Protein AF-A0A0B7BWE7-F1 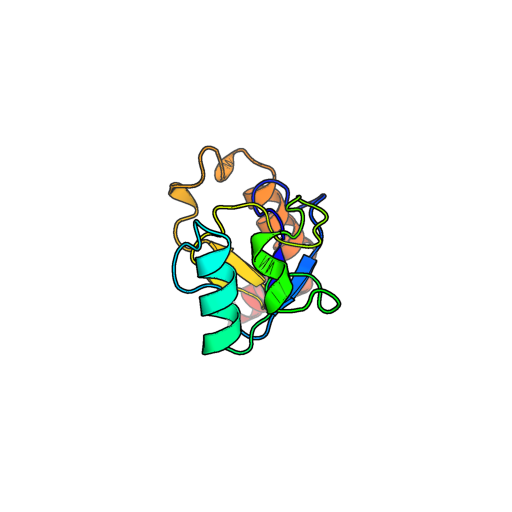(afdb_monomer_lite)

Structure (mmCIF, N/CA/C/O backbone):
data_AF-A0A0B7BWE7-F1
#
_entry.id   AF-A0A0B7BWE7-F1
#
loop_
_atom_site.group_PDB
_atom_site.id
_atom_site.type_symbol
_atom_site.label_atom_id
_atom_site.label_alt_id
_atom_site.label_comp_id
_atom_site.label_asym_id
_atom_site.label_entity_id
_atom_site.label_seq_id
_atom_site.pdbx_PDB_ins_code
_atom_site.Cartn_x
_atom_site.Cartn_y
_atom_site.Cartn_z
_atom_site.occupancy
_atom_site.B_iso_or_equiv
_atom_site.auth_seq_id
_atom_site.auth_comp_id
_atom_site.auth_asym_id
_atom_site.auth_atom_id
_atom_site.pdbx_PDB_model_num
ATOM 1 N N . TYR A 1 1 ? -11.567 -0.894 2.017 1.00 93.06 1 TYR A N 1
ATOM 2 C CA . TYR A 1 1 ? -10.699 0.049 2.752 1.00 93.06 1 TYR A CA 1
ATOM 3 C C . TYR A 1 1 ? -10.084 1.057 1.793 1.00 93.06 1 TYR A C 1
ATOM 5 O O . TYR A 1 1 ? -9.913 0.730 0.632 1.00 93.06 1 TYR A O 1
ATOM 13 N N . LEU A 1 2 ? -9.771 2.269 2.239 1.00 93.69 2 LEU A N 1
ATOM 14 C CA . LEU A 1 2 ? -9.083 3.299 1.468 1.00 93.69 2 LEU A CA 1
ATOM 15 C C . LEU A 1 2 ? -7.579 3.205 1.736 1.00 93.69 2 LEU A C 1
ATOM 17 O O . LEU A 1 2 ? -7.150 3.291 2.887 1.00 93.69 2 LEU A O 1
ATOM 21 N N . PHE A 1 3 ? -6.804 3.034 0.678 1.00 95.56 3 PHE A N 1
ATOM 22 C CA . PHE A 1 3 ? -5.353 2.916 0.690 1.00 95.56 3 PHE A CA 1
ATOM 23 C C . PHE A 1 3 ? -4.724 4.137 0.014 1.00 95.56 3 PHE A C 1
ATOM 25 O O . PHE A 1 3 ? -5.286 4.667 -0.945 1.00 95.56 3 PHE A O 1
ATOM 32 N N . TYR A 1 4 ? -3.576 4.581 0.520 1.00 94.12 4 TYR A N 1
ATOM 33 C CA . TYR A 1 4 ? -2.826 5.732 0.015 1.00 94.12 4 TYR A CA 1
ATOM 34 C C . TYR A 1 4 ? -1.581 5.226 -0.707 1.00 94.12 4 TYR A C 1
ATOM 36 O O . TYR A 1 4 ? -0.843 4.422 -0.141 1.00 94.12 4 TYR A O 1
ATOM 44 N N . MET A 1 5 ? -1.332 5.706 -1.928 1.00 96.06 5 MET A N 1
ATOM 45 C CA . MET A 1 5 ? -0.147 5.303 -2.698 1.00 96.06 5 MET A CA 1
ATOM 46 C C . MET A 1 5 ? 1.161 5.724 -2.017 1.00 96.06 5 MET A C 1
ATOM 48 O O . MET A 1 5 ? 2.179 5.060 -2.177 1.00 96.06 5 MET A O 1
ATOM 52 N N . ASN A 1 6 ? 1.126 6.816 -1.255 1.00 93.38 6 ASN A N 1
ATOM 53 C CA . ASN A 1 6 ? 2.188 7.257 -0.371 1.00 93.38 6 ASN A CA 1
ATOM 54 C C . ASN A 1 6 ? 1.567 7.784 0.931 1.00 93.38 6 ASN A C 1
ATOM 56 O O . ASN A 1 6 ? 0.866 8.798 0.933 1.00 93.38 6 ASN A O 1
ATOM 60 N N . ILE A 1 7 ? 1.812 7.081 2.039 1.00 85.75 7 ILE A N 1
ATOM 61 C CA . ILE A 1 7 ? 1.281 7.454 3.355 1.00 85.75 7 ILE A CA 1
ATOM 62 C C . ILE A 1 7 ? 2.009 8.659 3.968 1.00 85.75 7 ILE A C 1
ATOM 64 O O . ILE A 1 7 ? 1.460 9.311 4.848 1.00 85.75 7 ILE A O 1
ATOM 68 N N . GLU A 1 8 ? 3.212 8.998 3.505 1.00 83.38 8 GLU A N 1
ATOM 69 C CA . GLU A 1 8 ? 3.928 10.199 3.957 1.00 83.38 8 GLU A CA 1
ATOM 70 C C . GLU A 1 8 ? 3.310 11.474 3.353 1.00 83.38 8 GLU A C 1
ATOM 72 O O . GLU A 1 8 ? 3.333 12.542 3.960 1.00 83.38 8 GLU A O 1
ATOM 77 N N . GLU A 1 9 ? 2.663 11.341 2.191 1.00 85.38 9 GLU A N 1
ATOM 78 C CA . GLU A 1 9 ? 2.044 12.424 1.420 1.00 85.38 9 GLU A CA 1
ATOM 79 C C . GLU A 1 9 ? 0.509 12.284 1.345 1.00 85.38 9 GLU A C 1
ATOM 81 O O . GLU A 1 9 ? -0.096 12.445 0.287 1.00 85.38 9 GLU A O 1
ATOM 86 N N . MET A 1 10 ? -0.164 11.974 2.460 1.00 78.44 10 MET A N 1
ATOM 87 C CA . MET A 1 10 ? -1.609 11.651 2.470 1.00 78.44 10 MET A CA 1
ATOM 88 C C . MET A 1 10 ? -2.534 12.672 1.785 1.00 78.44 10 MET A C 1
ATOM 90 O O . MET A 1 10 ? -3.591 12.283 1.280 1.00 78.44 10 MET A O 1
ATOM 94 N N . ASP A 1 11 ? -2.184 13.961 1.813 1.00 80.00 11 ASP A N 1
ATOM 95 C CA . ASP A 1 11 ? -3.014 15.037 1.250 1.00 80.00 11 ASP A CA 1
ATOM 96 C C . ASP A 1 11 ? -2.985 15.077 -0.272 1.00 80.00 11 ASP A C 1
ATOM 98 O O . ASP A 1 11 ? -3.995 15.376 -0.914 1.00 80.00 11 ASP A O 1
ATOM 102 N N . THR A 1 12 ? -1.819 14.786 -0.840 1.00 86.88 12 THR A N 1
ATOM 103 C CA . THR A 1 12 ? -1.532 14.900 -2.271 1.00 86.88 12 THR A CA 1
ATOM 104 C C . THR A 1 12 ? -1.494 13.541 -2.956 1.00 86.88 12 THR A C 1
ATOM 106 O O . THR A 1 12 ? -1.602 13.470 -4.178 1.00 86.88 12 THR A O 1
ATOM 109 N N . SER A 1 13 ? -1.387 12.454 -2.191 1.00 91.62 13 SER A N 1
ATOM 110 C CA . SER A 1 13 ? -1.316 11.106 -2.727 1.00 91.62 13 SER A CA 1
ATOM 111 C C . SER A 1 13 ? -2.659 10.623 -3.285 1.00 91.62 13 SER A C 1
ATOM 113 O O . SER A 1 13 ? -3.740 10.823 -2.715 1.00 91.62 13 SER A O 1
ATOM 115 N N . MET A 1 14 ? -2.580 9.930 -4.421 1.00 94.88 14 MET A N 1
ATOM 116 C CA . MET A 1 14 ? -3.674 9.148 -4.970 1.00 94.88 14 MET A CA 1
ATOM 117 C C . MET A 1 14 ? -4.125 8.098 -3.955 1.00 94.88 14 MET A C 1
ATOM 119 O O . MET A 1 14 ? -3.328 7.438 -3.286 1.00 94.88 14 MET A O 1
ATOM 123 N N . ARG A 1 15 ? -5.444 7.937 -3.877 1.00 94.38 15 ARG A N 1
ATOM 124 C CA . ARG A 1 15 ? -6.105 6.976 -3.003 1.00 94.38 15 ARG A CA 1
ATOM 125 C C . ARG A 1 15 ? -6.884 5.982 -3.844 1.00 94.38 15 ARG A C 1
ATOM 127 O O . ARG A 1 15 ? -7.556 6.387 -4.791 1.00 94.38 15 ARG A O 1
ATOM 134 N N . ILE A 1 16 ? -6.828 4.711 -3.472 1.00 96.38 16 ILE A N 1
ATOM 135 C CA . ILE A 1 16 ? -7.603 3.640 -4.106 1.00 96.38 16 ILE A CA 1
ATOM 136 C C . ILE A 1 16 ? -8.347 2.822 -3.053 1.00 96.38 16 ILE A C 1
ATOM 138 O O . ILE A 1 16 ? -7.995 2.820 -1.872 1.00 96.38 16 ILE A O 1
ATOM 142 N N . CYS A 1 17 ? -9.402 2.141 -3.478 1.00 96.94 17 CYS A N 1
ATOM 143 C CA . CYS A 1 17 ? -10.146 1.221 -2.635 1.00 96.94 17 CYS A CA 1
ATOM 144 C C . CYS A 1 17 ? -9.530 -0.178 -2.730 1.00 96.94 17 CYS A C 1
ATOM 146 O O . CYS A 1 17 ? -9.285 -0.704 -3.807 1.00 96.94 17 CYS A O 1
ATOM 148 N N . VAL A 1 18 ? -9.307 -0.804 -1.586 1.00 97.12 18 VAL A N 1
ATOM 149 C CA . VAL A 1 18 ? -8.691 -2.125 -1.474 1.00 97.12 18 VAL A CA 1
ATOM 150 C C . VAL A 1 18 ? -9.565 -3.017 -0.604 1.00 97.12 18 VAL A C 1
ATOM 152 O O . VAL A 1 18 ? -10.196 -2.543 0.346 1.00 97.12 18 VAL A O 1
ATOM 155 N N . ASN A 1 19 ? -9.610 -4.310 -0.903 1.00 95.50 19 ASN A N 1
ATOM 156 C CA . ASN A 1 19 ? -10.402 -5.269 -0.126 1.00 95.50 19 ASN A CA 1
ATOM 157 C C . ASN A 1 19 ? -9.712 -5.655 1.183 1.00 95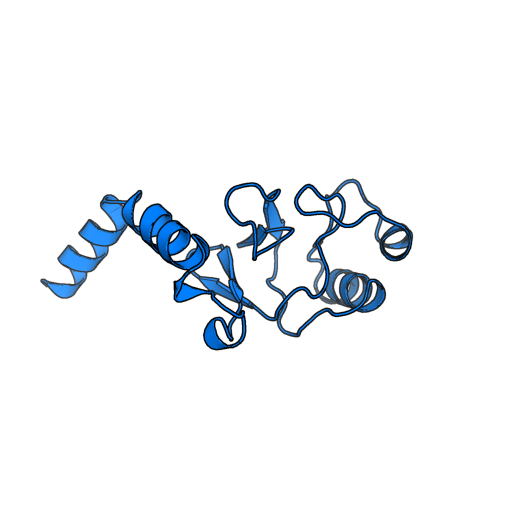.50 19 ASN A C 1
ATOM 159 O O . ASN A 1 19 ? -10.379 -5.999 2.152 1.00 95.50 19 ASN A O 1
ATOM 163 N N . LYS A 1 20 ? -8.379 -5.568 1.220 1.00 96.62 20 LYS A N 1
ATOM 164 C CA . LYS A 1 20 ? -7.549 -5.897 2.378 1.00 96.62 20 LYS A CA 1
ATOM 165 C C . LYS A 1 20 ? -6.396 -4.903 2.508 1.00 96.62 20 LYS A C 1
ATOM 167 O O . LYS A 1 20 ? -5.799 -4.528 1.499 1.00 96.62 20 LYS A O 1
ATOM 172 N N . CYS A 1 21 ? -6.104 -4.478 3.736 1.00 96.19 21 CYS A N 1
ATOM 173 C CA . CYS A 1 21 ? -4.904 -3.698 4.035 1.00 96.19 21 CYS A CA 1
ATOM 174 C C . CYS A 1 21 ? -3.671 -4.621 4.126 1.00 96.19 21 CYS A C 1
ATOM 176 O O . CYS A 1 21 ? -3.826 -5.781 4.512 1.00 96.19 21 CYS A O 1
ATOM 178 N N . PRO A 1 22 ? -2.461 -4.137 3.795 1.00 96.44 22 PRO A N 1
ATOM 179 C CA . PRO A 1 22 ? -1.225 -4.910 3.940 1.00 96.44 22 PRO A CA 1
ATOM 180 C C . PRO A 1 22 ? -1.006 -5.370 5.386 1.00 96.44 22 PRO A C 1
ATOM 182 O O . PRO A 1 22 ? -1.007 -4.547 6.292 1.00 96.44 22 PRO A O 1
ATOM 185 N N . GLU A 1 23 ? -0.812 -6.668 5.620 1.00 94.00 23 GLU A N 1
ATOM 186 C CA . GLU A 1 23 ? -0.553 -7.215 6.969 1.00 94.00 23 GLU A CA 1
ATOM 187 C C . GLU A 1 23 ? 0.939 -7.247 7.322 1.00 94.00 23 GLU A C 1
ATOM 189 O O . GLU A 1 23 ? 1.292 -7.290 8.497 1.00 94.00 23 GLU A O 1
ATOM 194 N N . ASN A 1 24 ? 1.800 -7.179 6.305 1.00 94.31 24 ASN A N 1
ATOM 195 C CA . ASN A 1 24 ? 3.255 -7.158 6.406 1.00 94.31 24 ASN A CA 1
ATOM 196 C C . ASN A 1 24 ? 3.803 -5.980 5.594 1.00 94.31 24 ASN A C 1
ATOM 198 O O . ASN A 1 24 ? 3.127 -5.493 4.685 1.00 94.31 24 ASN A O 1
ATOM 202 N N . ASP A 1 25 ? 5.028 -5.556 5.901 1.00 95.12 25 ASP A N 1
ATOM 203 C CA . ASP A 1 25 ? 5.715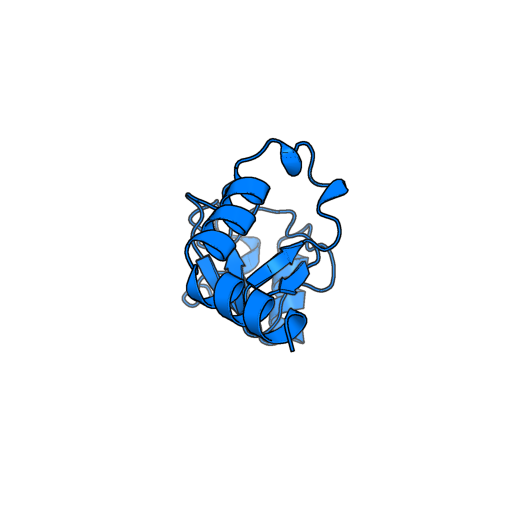 -4.540 5.108 1.00 95.12 25 ASP A CA 1
ATOM 204 C C . ASP A 1 25 ? 6.039 -5.102 3.721 1.00 95.12 25 ASP A C 1
ATOM 206 O O . ASP A 1 25 ? 6.707 -6.129 3.575 1.00 95.12 25 ASP A O 1
ATOM 210 N N . LEU A 1 26 ? 5.560 -4.421 2.685 1.00 96.88 26 LEU A N 1
ATOM 211 C CA . LEU A 1 26 ? 5.822 -4.773 1.297 1.00 96.88 26 LEU A CA 1
ATOM 212 C C . LEU A 1 26 ? 6.946 -3.862 0.813 1.00 96.88 26 LEU A C 1
ATOM 214 O O . LEU A 1 26 ? 6.727 -2.698 0.485 1.00 96.88 26 LEU A O 1
ATOM 218 N N . VAL A 1 27 ? 8.169 -4.388 0.835 1.00 96.75 27 VAL A N 1
ATOM 219 C CA . VAL A 1 27 ? 9.398 -3.627 0.547 1.00 96.75 27 VAL A CA 1
ATOM 220 C C . VAL A 1 27 ? 9.864 -3.749 -0.907 1.00 96.75 27 VAL A C 1
ATOM 222 O O . VAL A 1 27 ? 10.719 -2.985 -1.345 1.00 96.75 27 VAL A O 1
ATOM 225 N N . THR A 1 28 ? 9.302 -4.687 -1.675 1.00 96.81 28 THR A N 1
ATOM 226 C CA . THR A 1 28 ? 9.659 -4.919 -3.081 1.00 96.81 28 THR A CA 1
ATOM 227 C C . THR A 1 28 ? 8.430 -4.935 -3.993 1.00 96.81 28 THR A C 1
ATOM 229 O O . THR A 1 28 ? 7.321 -5.238 -3.542 1.00 96.81 28 THR A O 1
ATOM 232 N N . PRO A 1 29 ? 8.617 -4.677 -5.302 1.00 96.00 29 PRO A N 1
ATOM 233 C CA . PRO A 1 29 ? 7.593 -4.910 -6.322 1.00 96.00 29 PRO A CA 1
ATOM 234 C C . PRO A 1 29 ? 6.980 -6.309 -6.250 1.00 96.00 29 PRO A C 1
ATOM 236 O O . PRO A 1 29 ? 5.760 -6.469 -6.262 1.00 96.00 29 PRO A O 1
ATOM 239 N N . ARG A 1 30 ? 7.842 -7.309 -6.055 1.00 96.00 30 ARG A N 1
ATOM 240 C CA . ARG A 1 30 ? 7.438 -8.701 -5.937 1.00 96.00 30 ARG A CA 1
ATOM 241 C C . ARG A 1 30 ? 6.529 -8.946 -4.732 1.00 96.00 30 ARG A C 1
ATOM 243 O O . ARG A 1 30 ? 5.525 -9.632 -4.871 1.00 96.00 30 ARG A O 1
ATOM 250 N N . ALA A 1 31 ? 6.815 -8.325 -3.587 1.00 97.12 31 ALA A N 1
ATOM 251 C CA . ALA A 1 31 ? 5.953 -8.419 -2.410 1.00 97.12 31 ALA A CA 1
ATOM 252 C C . ALA A 1 31 ? 4.559 -7.805 -2.651 1.00 97.12 31 ALA A C 1
ATOM 254 O O . ALA A 1 31 ? 3.567 -8.341 -2.159 1.00 97.12 31 ALA A O 1
ATOM 255 N N . LEU A 1 32 ? 4.457 -6.721 -3.436 1.00 96.50 32 LEU A N 1
ATOM 256 C CA . LEU A 1 32 ? 3.160 -6.169 -3.861 1.00 96.50 32 LEU A CA 1
ATOM 257 C C . LEU A 1 32 ? 2.390 -7.164 -4.737 1.00 96.50 32 LEU A C 1
ATOM 259 O O . LEU A 1 32 ? 1.194 -7.361 -4.527 1.00 96.50 32 LEU A O 1
ATOM 263 N N . PHE A 1 33 ? 3.074 -7.788 -5.702 1.00 96.88 33 PHE A N 1
ATOM 264 C CA . PHE A 1 33 ? 2.484 -8.818 -6.557 1.00 96.88 33 PHE A CA 1
ATOM 265 C C . PHE A 1 33 ? 1.971 -9.995 -5.723 1.00 96.88 33 PHE A C 1
ATOM 267 O O . PHE A 1 33 ? 0.800 -10.356 -5.837 1.00 96.88 33 PHE A O 1
ATOM 274 N N . ASP A 1 34 ? 2.819 -10.555 -4.856 1.00 97.25 34 ASP A N 1
ATOM 275 C CA . ASP A 1 34 ? 2.478 -11.723 -4.045 1.00 97.25 34 ASP A CA 1
ATOM 276 C C . ASP A 1 34 ? 1.303 -11.399 -3.103 1.00 97.25 34 ASP A C 1
ATOM 278 O O . ASP A 1 34 ? 0.364 -12.187 -2.995 1.00 97.25 34 ASP A O 1
ATOM 282 N N . PHE A 1 35 ? 1.281 -10.202 -2.500 1.00 97.56 35 PHE A N 1
ATOM 283 C CA . PHE A 1 35 ? 0.144 -9.730 -1.706 1.00 97.56 35 PHE A CA 1
ATOM 284 C C . PHE A 1 35 ? -1.150 -9.684 -2.526 1.00 97.56 35 PHE A C 1
ATOM 286 O O . PHE A 1 35 ? -2.178 -10.215 -2.094 1.00 97.56 35 PHE A O 1
ATOM 293 N N . SER A 1 36 ? -1.125 -9.058 -3.706 1.00 96.69 36 SER A N 1
ATOM 294 C CA . SER A 1 36 ? -2.318 -8.941 -4.546 1.00 96.69 36 SER A CA 1
ATOM 295 C C . SER A 1 36 ? -2.792 -10.297 -5.066 1.00 96.69 36 SER A C 1
ATOM 297 O O . SER A 1 36 ? -3.997 -10.537 -5.104 1.00 96.69 36 SER A O 1
ATOM 299 N N . GLN A 1 37 ? -1.872 -11.207 -5.387 1.00 97.00 37 GLN A N 1
ATOM 300 C CA . GLN A 1 37 ? -2.190 -12.571 -5.801 1.00 97.00 37 GLN A CA 1
ATOM 301 C C . GLN A 1 37 ? -2.828 -13.385 -4.663 1.00 97.00 37 GLN A C 1
ATOM 303 O O . GLN A 1 37 ? -3.826 -14.063 -4.885 1.00 97.00 37 GLN A O 1
ATOM 308 N N . GLN A 1 38 ? -2.281 -13.309 -3.447 1.00 97.06 38 GLN A N 1
ATOM 309 C CA . GLN A 1 38 ? -2.751 -14.096 -2.300 1.00 97.06 38 GLN A CA 1
ATOM 310 C C . GLN A 1 38 ? -4.074 -13.585 -1.725 1.00 97.06 38 GLN A C 1
ATOM 312 O O . GLN A 1 38 ? -4.881 -14.367 -1.227 1.00 97.06 38 GLN A O 1
ATOM 317 N N . THR A 1 39 ? -4.290 -12.270 -1.754 1.00 96.62 39 THR A N 1
ATOM 318 C CA . THR A 1 39 ? -5.435 -11.637 -1.081 1.00 96.62 39 THR A CA 1
ATOM 319 C C . THR A 1 39 ? -6.545 -11.206 -2.033 1.00 96.62 39 THR A C 1
ATOM 321 O O . THR A 1 39 ? -7.634 -10.860 -1.576 1.00 96.62 39 THR A O 1
ATOM 324 N N . GLY A 1 40 ? -6.272 -11.151 -3.341 1.00 96.19 40 GLY A N 1
ATOM 325 C CA . GLY A 1 40 ? -7.154 -10.521 -4.327 1.00 96.19 40 GLY A CA 1
ATOM 326 C C . GLY A 1 40 ? -7.278 -8.999 -4.162 1.00 96.19 40 GLY A C 1
ATOM 327 O O . GLY A 1 40 ? -8.138 -8.378 -4.785 1.00 96.19 40 GLY A O 1
ATOM 328 N N . SER A 1 41 ? -6.462 -8.381 -3.302 1.00 96.44 41 SER A N 1
ATOM 329 C CA . SER A 1 41 ? -6.483 -6.945 -3.030 1.00 96.44 41 SER A CA 1
ATOM 330 C C . SER A 1 41 ? -5.424 -6.235 -3.875 1.00 96.44 41 SER A C 1
ATOM 332 O O . SER A 1 41 ? -4.222 -6.398 -3.655 1.00 96.44 41 SER A O 1
ATOM 334 N N . LEU A 1 42 ? -5.855 -5.454 -4.865 1.00 96.50 42 LEU A N 1
ATOM 335 C CA . LEU A 1 42 ? -4.957 -4.726 -5.765 1.00 96.50 42 LEU A CA 1
ATOM 336 C C . LEU A 1 42 ? -4.451 -3.443 -5.096 1.00 96.50 42 LEU A C 1
ATOM 338 O O . LEU A 1 42 ? -5.252 -2.600 -4.704 1.00 96.50 42 LEU A O 1
ATOM 342 N N . LEU A 1 43 ? -3.128 -3.302 -4.958 1.00 96.38 43 LEU A N 1
ATOM 343 C CA . LEU A 1 43 ? -2.504 -2.095 -4.394 1.00 96.38 43 LEU A CA 1
ATOM 344 C C . LEU A 1 43 ? -2.039 -1.093 -5.456 1.00 96.38 43 LEU A C 1
ATOM 346 O O . LEU A 1 43 ? -1.781 0.059 -5.121 1.00 96.38 43 LEU A O 1
ATOM 350 N N . CYS A 1 44 ? -1.952 -1.507 -6.720 1.00 97.38 44 CYS A N 1
ATOM 351 C CA . CYS A 1 44 ? -1.803 -0.599 -7.851 1.00 97.38 44 CYS A CA 1
ATOM 352 C C . CYS A 1 44 ? -3.181 -0.203 -8.405 1.00 97.38 44 CYS A C 1
ATOM 354 O O . CYS A 1 44 ? -4.211 -0.783 -8.053 1.00 97.38 44 CYS A O 1
ATOM 356 N N . ARG A 1 45 ? -3.202 0.804 -9.279 1.00 96.88 45 ARG A N 1
ATOM 357 C CA . ARG A 1 45 ? -4.392 1.228 -10.021 1.00 96.88 45 ARG A CA 1
ATOM 358 C C . ARG A 1 45 ? -4.963 0.035 -10.796 1.00 96.88 45 ARG A C 1
ATOM 360 O O . ARG A 1 45 ? -4.215 -0.788 -11.310 1.00 96.88 45 ARG A O 1
ATOM 367 N N . TYR A 1 46 ? -6.288 -0.073 -10.852 1.00 95.38 46 TYR A N 1
ATOM 368 C CA . TYR A 1 46 ? -6.965 -1.296 -11.309 1.00 95.38 46 TYR A CA 1
ATOM 369 C C . TYR A 1 46 ? -6.792 -1.618 -12.800 1.00 95.38 46 TYR A C 1
ATOM 371 O O . TYR A 1 46 ? -7.166 -2.700 -13.236 1.00 95.38 46 TYR A O 1
ATOM 379 N N . ASP A 1 47 ? -6.271 -0.676 -13.583 1.00 96.00 47 ASP A N 1
ATOM 380 C CA . ASP A 1 47 ? -5.910 -0.849 -14.991 1.00 96.00 47 ASP A CA 1
ATOM 381 C C . ASP A 1 47 ? -4.495 -1.424 -15.183 1.00 96.00 47 ASP A C 1
ATOM 383 O O . ASP A 1 47 ? -4.115 -1.735 -16.309 1.00 96.00 47 ASP A O 1
ATOM 387 N N . VAL A 1 48 ? -3.712 -1.570 -14.109 1.00 96.81 48 VAL A N 1
ATOM 388 C CA . VAL A 1 48 ? -2.399 -2.224 -14.135 1.00 96.81 48 VAL A CA 1
ATOM 389 C C . VAL A 1 48 ? -2.589 -3.728 -13.976 1.00 96.81 48 VAL A C 1
ATOM 391 O O . VAL A 1 48 ? -3.123 -4.191 -12.966 1.00 96.81 48 VAL A O 1
ATOM 394 N N . ASN A 1 49 ? -2.102 -4.513 -14.939 1.00 96.44 49 ASN A N 1
ATOM 395 C CA . ASN A 1 49 ? -2.117 -5.966 -14.804 1.00 96.44 49 ASN A CA 1
ATOM 396 C C . ASN A 1 49 ? -1.100 -6.419 -13.756 1.00 96.44 49 ASN A C 1
ATOM 398 O O . ASN A 1 49 ? -0.007 -5.865 -13.649 1.00 96.44 49 ASN A O 1
ATOM 402 N N . LEU A 1 50 ? -1.412 -7.506 -13.046 1.00 94.50 50 LEU A N 1
ATOM 403 C CA . LEU A 1 50 ? -0.498 -8.091 -12.059 1.00 94.50 50 LEU A CA 1
ATOM 404 C C . LEU A 1 50 ? 0.881 -8.423 -12.652 1.00 94.50 50 LEU A C 1
ATOM 406 O O . LEU A 1 50 ? 1.890 -8.206 -11.991 1.00 94.50 50 LEU A O 1
ATOM 410 N N . GLY A 1 51 ? 0.941 -8.891 -13.904 1.00 94.75 51 GLY A N 1
ATOM 411 C CA . GLY A 1 51 ? 2.205 -9.189 -14.589 1.00 94.75 51 GLY A CA 1
ATOM 412 C C . GLY A 1 51 ? 3.110 -7.971 -14.820 1.00 94.75 51 GLY A C 1
ATOM 413 O O . GLY A 1 51 ? 4.314 -8.138 -14.986 1.00 94.75 51 GLY A O 1
ATOM 414 N N . ASP A 1 52 ? 2.556 -6.758 -14.766 1.00 96.25 52 ASP A N 1
ATOM 415 C CA . ASP A 1 52 ? 3.281 -5.515 -15.041 1.00 96.25 52 ASP A CA 1
ATOM 416 C C . ASP A 1 52 ? 3.794 -4.837 -13.759 1.00 96.25 52 ASP A C 1
ATOM 418 O O . ASP A 1 52 ? 4.490 -3.820 -13.829 1.00 96.25 52 ASP A O 1
ATOM 422 N N . TYR A 1 53 ? 3.477 -5.374 -12.573 1.00 94.31 53 TYR A N 1
ATOM 423 C CA . TYR A 1 53 ? 3.802 -4.747 -11.286 1.00 94.31 53 TYR A CA 1
ATOM 424 C C . TYR A 1 53 ? 5.299 -4.465 -11.128 1.00 94.31 53 TYR A C 1
ATOM 426 O O . TYR A 1 53 ? 5.663 -3.406 -10.617 1.00 94.31 53 TYR A O 1
ATOM 434 N N . ASP A 1 54 ? 6.175 -5.356 -11.590 1.00 93.06 54 ASP A N 1
ATOM 435 C CA . ASP A 1 54 ? 7.627 -5.190 -11.452 1.00 93.06 54 ASP A CA 1
ATOM 436 C C . ASP A 1 54 ? 8.165 -3.982 -12.235 1.00 93.06 54 ASP A C 1
ATOM 438 O O . ASP A 1 54 ? 9.064 -3.286 -11.758 1.00 93.06 54 ASP A O 1
ATOM 442 N N . TYR A 1 55 ? 7.552 -3.664 -13.376 1.00 93.44 55 TYR A N 1
ATOM 443 C CA . TYR A 1 55 ? 8.008 -2.618 -14.300 1.00 93.44 55 TYR A CA 1
ATOM 444 C C . TYR A 1 55 ? 7.213 -1.315 -14.193 1.00 93.44 55 TYR A C 1
ATOM 446 O O . TYR A 1 55 ? 7.586 -0.296 -14.771 1.00 93.44 55 TYR A O 1
ATOM 454 N N . THR A 1 56 ? 6.106 -1.339 -13.456 1.00 95.88 56 THR A N 1
ATOM 455 C CA . THR A 1 56 ? 5.196 -0.205 -13.349 1.00 95.88 56 THR A CA 1
ATOM 456 C C . THR A 1 56 ? 5.763 0.897 -12.449 1.00 95.88 56 THR A C 1
ATOM 458 O O . THR A 1 56 ? 6.270 0.640 -11.354 1.00 95.88 56 THR A O 1
ATOM 461 N N . ASN A 1 57 ? 5.634 2.150 -12.899 1.00 96.25 57 ASN A N 1
ATOM 462 C CA . ASN A 1 57 ? 6.083 3.328 -12.157 1.00 96.25 57 ASN A CA 1
ATOM 463 C C . ASN A 1 57 ? 5.405 3.447 -10.783 1.00 96.25 57 ASN A C 1
ATOM 465 O O . ASN A 1 57 ? 4.211 3.179 -10.620 1.00 96.25 57 ASN A O 1
ATOM 469 N N . ARG A 1 58 ? 6.185 3.913 -9.804 1.00 96.81 58 ARG A N 1
ATOM 470 C CA . ARG A 1 58 ? 5.760 4.110 -8.416 1.00 96.81 58 ARG A CA 1
ATOM 471 C C . ARG A 1 58 ? 5.876 5.569 -8.046 1.00 96.81 58 ARG A C 1
ATOM 473 O O . ARG A 1 58 ? 6.948 6.155 -8.162 1.00 96.81 58 ARG A O 1
ATOM 480 N N . SER A 1 59 ? 4.772 6.152 -7.613 1.00 97.12 59 SER A N 1
ATOM 481 C CA . SER A 1 59 ? 4.746 7.540 -7.172 1.00 97.12 59 SER A CA 1
ATOM 482 C C . SER A 1 59 ? 3.577 7.766 -6.227 1.00 97.12 59 SER A C 1
ATOM 484 O O . SER A 1 59 ? 2.649 6.955 -6.169 1.00 97.12 59 SER A O 1
ATOM 486 N N . SER A 1 60 ? 3.562 8.909 -5.545 1.00 95.38 60 SER A N 1
ATOM 487 C CA . SER A 1 60 ? 2.409 9.334 -4.751 1.00 95.38 60 SER A CA 1
ATOM 488 C C . SER A 1 60 ? 1.118 9.401 -5.570 1.00 95.38 60 SER A C 1
ATOM 490 O O . SER A 1 60 ? 0.044 9.283 -4.991 1.00 95.38 60 SER A O 1
ATOM 492 N N . LEU A 1 61 ? 1.198 9.544 -6.899 1.00 96.31 61 LEU A N 1
ATOM 493 C CA . LEU A 1 61 ? 0.060 9.581 -7.826 1.00 96.31 61 LEU A CA 1
ATOM 494 C C . LEU A 1 61 ? -0.144 8.262 -8.594 1.00 96.31 61 LEU A C 1
ATOM 496 O O . LEU A 1 61 ? -0.964 8.196 -9.509 1.00 96.31 61 LEU A O 1
ATOM 500 N N . GLY A 1 62 ? 0.581 7.209 -8.218 1.00 94.62 62 GLY A N 1
ATOM 501 C CA . GLY A 1 62 ? 0.527 5.906 -8.862 1.00 94.62 62 GLY A CA 1
ATOM 502 C C . GLY A 1 62 ? 1.359 5.825 -10.154 1.00 94.62 62 GLY A C 1
ATOM 503 O O . GLY A 1 62 ? 2.297 6.605 -10.348 1.00 94.62 62 GLY A O 1
ATOM 504 N N . PRO A 1 63 ? 1.041 4.871 -11.043 1.00 96.56 63 PRO A N 1
ATOM 505 C CA . PRO A 1 63 ? -0.058 3.906 -10.928 1.00 96.56 63 PRO A CA 1
ATOM 506 C C . PRO A 1 63 ? 0.159 2.813 -9.860 1.00 96.56 63 PRO A C 1
ATOM 508 O O . PRO A 1 63 ? -0.820 2.205 -9.443 1.00 96.56 63 PRO A O 1
ATOM 511 N N . CYS A 1 64 ? 1.378 2.607 -9.352 1.00 97.94 64 CYS A N 1
ATOM 512 C CA . CYS A 1 64 ? 1.657 1.760 -8.181 1.00 97.94 64 CYS A CA 1
ATOM 513 C C . CYS A 1 64 ? 2.144 2.585 -6.969 1.00 97.94 64 CYS A C 1
ATOM 515 O O . CYS A 1 64 ? 2.640 3.701 -7.156 1.00 97.94 64 CYS A O 1
ATOM 517 N N . PRO A 1 65 ? 2.035 2.053 -5.736 1.00 97.69 65 PRO A N 1
ATOM 518 C CA . PRO A 1 65 ? 2.416 2.777 -4.529 1.00 97.69 65 PRO A CA 1
ATOM 519 C C . PRO A 1 65 ? 3.931 2.915 -4.391 1.00 97.69 65 PRO A C 1
ATOM 521 O O . PRO A 1 65 ? 4.703 2.100 -4.907 1.00 97.69 65 PRO A O 1
ATOM 524 N N . VAL A 1 66 ? 4.346 3.940 -3.651 1.00 96.81 66 VAL A N 1
ATOM 525 C CA . VAL A 1 66 ? 5.730 4.113 -3.208 1.00 96.81 66 VAL A CA 1
ATOM 526 C C . VAL A 1 66 ? 6.077 2.987 -2.234 1.00 96.81 66 VAL A C 1
ATOM 528 O O . VAL A 1 66 ? 5.260 2.586 -1.407 1.00 96.81 66 VAL A O 1
ATOM 531 N N . LEU A 1 67 ? 7.287 2.448 -2.369 1.00 95.56 67 LEU A N 1
ATOM 532 C CA . LEU A 1 67 ? 7.826 1.441 -1.461 1.00 95.56 67 LEU A CA 1
ATOM 533 C C . LEU A 1 67 ? 8.714 2.120 -0.402 1.00 95.56 67 LEU A C 1
ATOM 535 O O . LEU A 1 67 ? 9.424 3.064 -0.750 1.00 95.56 67 LEU A O 1
ATOM 539 N N . PRO A 1 68 ? 8.745 1.615 0.843 1.00 94.81 68 PRO A N 1
ATOM 540 C CA . PRO A 1 68 ? 7.984 0.466 1.333 1.00 94.81 68 PRO A CA 1
ATOM 541 C C . PRO A 1 68 ? 6.508 0.803 1.596 1.00 94.81 68 PRO A C 1
ATOM 543 O O . PRO A 1 68 ? 6.177 1.886 2.069 1.00 94.81 68 PRO A O 1
ATOM 546 N N . VAL A 1 69 ? 5.614 -0.156 1.341 1.00 95.69 69 VAL A N 1
ATOM 547 C CA . VAL A 1 69 ? 4.228 -0.077 1.820 1.00 95.69 69 VAL A CA 1
ATOM 548 C C . VAL A 1 69 ? 4.162 -0.723 3.198 1.00 95.69 69 VAL A C 1
ATOM 550 O O . VAL A 1 69 ? 4.321 -1.936 3.322 1.00 95.69 69 VAL A O 1
ATOM 553 N N . TYR A 1 70 ? 3.921 0.084 4.227 1.00 93.38 70 TYR A N 1
ATOM 554 C CA . TYR A 1 70 ? 3.917 -0.379 5.613 1.00 93.38 70 TYR A CA 1
ATOM 555 C C . TYR A 1 70 ? 2.707 -1.256 5.958 1.00 93.38 70 TYR A C 1
ATOM 557 O O . TYR A 1 70 ? 1.572 -1.004 5.525 1.00 93.38 70 TYR A O 1
ATOM 565 N N . LYS A 1 71 ? 2.934 -2.245 6.827 1.00 94.19 71 LYS A N 1
ATOM 566 C CA . LYS A 1 71 ? 1.877 -3.046 7.447 1.00 94.19 71 LYS A CA 1
ATOM 567 C C . LYS A 1 71 ? 0.871 -2.136 8.145 1.00 94.19 71 LYS A C 1
ATOM 569 O O . LYS A 1 71 ? 1.225 -1.226 8.896 1.00 94.19 71 LYS A O 1
ATOM 574 N N . SER A 1 72 ? -0.400 -2.393 7.899 1.00 91.94 72 SER A N 1
ATOM 575 C CA . SER A 1 72 ? -1.494 -1.492 8.217 1.00 91.94 72 SER A CA 1
ATOM 576 C C . SER A 1 72 ? -2.682 -2.237 8.822 1.00 91.94 72 SER A C 1
ATOM 578 O O . SER A 1 72 ? -2.890 -3.428 8.592 1.00 91.94 72 SER A O 1
ATOM 580 N N . GLU A 1 73 ? -3.492 -1.514 9.586 1.00 88.19 73 GLU A N 1
ATOM 581 C CA . GLU A 1 73 ? -4.812 -1.945 10.047 1.00 88.19 73 GLU A CA 1
ATOM 582 C C . GLU A 1 73 ? -5.905 -1.092 9.416 1.00 88.19 73 GLU A C 1
ATOM 584 O O . GLU A 1 73 ? -5.680 0.048 9.003 1.00 88.19 73 GLU A O 1
ATOM 589 N N . SER A 1 74 ? -7.109 -1.657 9.338 1.00 88.25 74 SER A N 1
ATOM 590 C CA . SER A 1 74 ? -8.286 -0.901 8.932 1.00 88.25 74 SER A CA 1
ATOM 591 C C . SER A 1 74 ? -8.813 -0.087 10.112 1.00 88.25 74 SER A C 1
ATOM 593 O O . SER A 1 74 ? -9.484 -0.632 10.987 1.00 88.25 74 SER A O 1
ATOM 595 N N . LEU A 1 75 ? -8.617 1.228 10.073 1.00 79.75 75 LEU A N 1
ATOM 596 C CA . LEU A 1 75 ? -9.244 2.179 10.987 1.00 79.75 75 LEU A CA 1
ATOM 597 C C . LEU A 1 75 ? -10.199 3.082 10.202 1.00 79.75 75 LEU A C 1
ATOM 599 O O . LEU A 1 75 ? -9.787 3.766 9.268 1.00 79.75 75 LEU A O 1
ATOM 603 N N . LEU A 1 76 ? -11.490 3.072 10.555 1.00 81.06 76 LEU A N 1
ATOM 604 C CA . LEU A 1 76 ? -12.538 3.840 9.857 1.00 81.06 76 LEU A CA 1
ATOM 605 C C . LEU A 1 76 ? -12.523 3.626 8.333 1.00 81.06 76 LEU A C 1
ATOM 607 O O . LEU A 1 76 ? -12.575 4.570 7.543 1.00 81.06 76 LEU A O 1
ATOM 611 N N . ASN A 1 77 ? -12.424 2.361 7.923 1.00 85.25 77 ASN A N 1
ATOM 612 C CA . ASN A 1 77 ? -12.293 1.940 6.532 1.00 85.25 77 ASN A CA 1
ATOM 613 C C . ASN A 1 77 ? -11.058 2.495 5.802 1.00 85.25 77 ASN A C 1
ATOM 615 O O . ASN A 1 77 ? -11.074 2.535 4.575 1.00 85.25 77 ASN A O 1
ATOM 619 N N . ARG A 1 78 ? -9.992 2.902 6.497 1.00 86.44 78 ARG A N 1
ATOM 620 C CA . ARG A 1 78 ? -8.716 3.351 5.913 1.00 86.44 78 ARG A CA 1
ATOM 621 C C . ARG A 1 78 ? -7.589 2.436 6.357 1.00 86.44 78 ARG A C 1
ATOM 623 O O . ARG A 1 78 ? -7.579 2.014 7.505 1.00 86.44 78 ARG A O 1
ATOM 630 N N . CYS A 1 79 ? -6.646 2.163 5.467 1.00 91.00 79 CYS A N 1
ATOM 631 C CA . CYS A 1 79 ? -5.424 1.456 5.823 1.00 91.00 79 CYS A CA 1
ATOM 632 C C . CYS A 1 79 ? -4.457 2.436 6.484 1.00 91.00 79 CYS A C 1
ATOM 634 O O . CYS A 1 79 ? -3.950 3.341 5.822 1.00 91.00 79 CYS A O 1
ATOM 636 N N . ILE A 1 80 ? -4.249 2.266 7.786 1.00 86.50 80 ILE A N 1
ATOM 637 C CA . ILE A 1 80 ? -3.361 3.093 8.600 1.00 86.50 80 ILE A CA 1
ATOM 638 C C . ILE A 1 80 ? -2.209 2.210 9.090 1.00 86.50 80 ILE A C 1
ATOM 640 O O . ILE A 1 80 ? -2.492 1.143 9.642 1.00 86.50 80 ILE A O 1
ATOM 644 N N . PRO A 1 81 ? -0.937 2.608 8.902 1.00 88.50 81 PRO A N 1
ATOM 645 C CA . PRO A 1 81 ? 0.200 1.823 9.371 1.00 88.50 81 PRO A CA 1
ATOM 646 C C . PRO A 1 81 ? 0.098 1.506 10.865 1.00 88.50 81 PRO A C 1
ATOM 648 O O . PRO A 1 81 ? -0.262 2.382 11.647 1.00 88.50 81 PRO A O 1
ATOM 651 N N . ARG A 1 82 ? 0.411 0.271 11.277 1.00 79.31 82 ARG A N 1
ATOM 652 C CA . ARG A 1 82 ? 0.341 -0.129 12.702 1.00 79.31 82 ARG A CA 1
ATOM 653 C C . ARG A 1 82 ? 1.411 0.568 13.537 1.00 79.31 82 ARG A C 1
ATOM 655 O O . ARG A 1 82 ? 1.147 1.037 14.639 1.00 79.31 82 ARG A O 1
ATOM 662 N N . ASP A 1 83 ? 2.607 0.686 12.973 1.00 72.75 83 ASP A N 1
ATOM 663 C CA . ASP A 1 83 ? 3.773 1.243 13.650 1.00 72.75 83 ASP A CA 1
ATOM 664 C C . ASP A 1 83 ? 3.967 2.717 13.276 1.00 72.75 83 ASP A C 1
ATOM 666 O O . ASP A 1 83 ? 5.029 3.114 12.799 1.00 72.75 83 ASP A O 1
ATOM 670 N N . LEU A 1 84 ? 2.942 3.552 13.503 1.00 62.53 84 LEU A N 1
ATOM 671 C CA . LEU A 1 84 ? 3.007 4.996 13.214 1.00 62.53 84 LEU A CA 1
ATOM 672 C C . LEU A 1 84 ? 4.244 5.655 13.845 1.00 62.53 84 LEU A C 1
ATOM 674 O O . LEU A 1 84 ? 4.859 6.511 13.227 1.00 62.53 84 LEU A O 1
ATOM 678 N N . ILE A 1 85 ? 4.664 5.192 15.029 1.00 48.91 85 ILE A N 1
ATOM 679 C CA . ILE A 1 85 ? 5.833 5.691 15.777 1.00 48.91 85 ILE A CA 1
ATOM 680 C C . ILE A 1 85 ? 7.159 5.488 15.024 1.00 48.91 85 ILE A C 1
ATOM 682 O O . ILE A 1 85 ? 8.097 6.257 15.230 1.00 48.91 85 ILE A O 1
ATOM 686 N N . GLN A 1 86 ? 7.240 4.490 14.139 1.00 52.41 86 GLN A N 1
ATOM 687 C CA . GLN A 1 86 ? 8.432 4.221 13.328 1.00 52.41 86 GLN A CA 1
ATOM 688 C C . GLN A 1 86 ? 8.479 5.059 12.043 1.00 52.41 86 GLN A C 1
ATOM 690 O O . GLN A 1 86 ? 9.545 5.181 11.438 1.00 52.41 86 GLN A O 1
ATOM 695 N N . ILE A 1 87 ? 7.366 5.688 11.650 1.00 57.69 87 ILE A N 1
ATOM 696 C CA . ILE A 1 87 ? 7.359 6.695 10.590 1.00 57.69 87 ILE A CA 1
ATOM 697 C C . ILE A 1 87 ? 7.970 7.959 11.199 1.00 57.69 87 ILE A C 1
ATOM 699 O O . ILE A 1 87 ? 7.375 8.633 12.047 1.00 57.69 87 ILE A O 1
ATOM 703 N N . LYS A 1 88 ? 9.222 8.236 10.829 1.00 46.44 88 LYS A N 1
ATOM 704 C CA . LYS A 1 88 ? 9.973 9.389 11.327 1.00 46.44 88 LYS A CA 1
ATOM 705 C C . LYS A 1 88 ? 9.139 10.653 11.093 1.00 46.44 88 LYS A C 1
ATOM 707 O O . LYS A 1 88 ? 8.636 10.870 10.000 1.00 46.44 88 LYS A O 1
ATOM 712 N N . ASP A 1 89 ? 8.963 11.449 12.145 1.00 51.81 89 ASP A N 1
ATOM 713 C CA . ASP A 1 89 ? 8.139 12.661 12.135 1.00 51.81 89 ASP A CA 1
ATOM 714 C C . ASP A 1 89 ? 6.614 12.462 11.952 1.00 51.81 89 ASP A C 1
ATOM 716 O O . ASP A 1 89 ? 5.939 13.460 11.745 1.00 51.81 89 ASP A O 1
ATOM 720 N N . TRP A 1 90 ? 6.011 11.274 12.148 1.00 51.44 90 TRP A N 1
ATOM 721 C CA . TRP A 1 90 ? 4.549 11.068 11.975 1.00 51.44 90 TRP A CA 1
ATOM 722 C C . TRP A 1 90 ? 3.650 12.058 12.748 1.00 51.44 90 TRP A C 1
ATOM 724 O O . TRP A 1 90 ? 2.610 12.491 12.247 1.00 51.44 90 TRP A O 1
ATOM 734 N N . LEU A 1 91 ? 4.078 12.449 13.957 1.00 47.00 91 LEU A N 1
ATOM 735 C CA . LEU A 1 91 ? 3.426 13.455 14.809 1.00 47.00 91 LEU A CA 1
ATOM 736 C C . LEU A 1 91 ? 3.652 14.900 14.336 1.00 47.00 91 LEU A C 1
ATOM 738 O O . LEU A 1 91 ? 2.879 15.783 14.697 1.00 47.00 91 LEU A O 1
ATOM 742 N N . LYS A 1 92 ? 4.713 15.156 13.563 1.00 47.75 92 LYS A N 1
ATOM 743 C CA . LYS A 1 92 ? 5.045 16.474 12.997 1.00 47.75 92 LYS A CA 1
ATOM 744 C C . LYS A 1 92 ? 4.588 16.629 11.548 1.00 47.75 92 LYS A C 1
ATOM 746 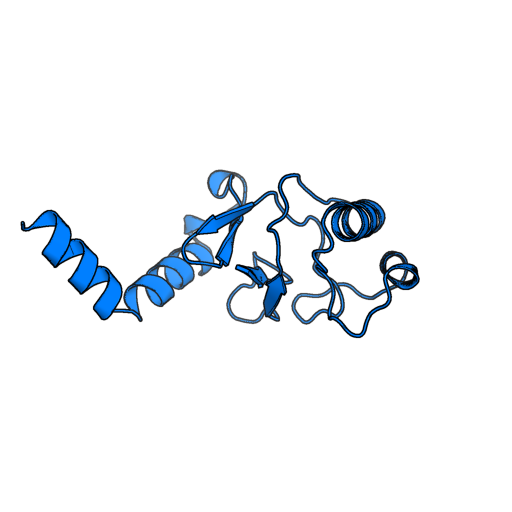O O . LYS A 1 92 ? 4.386 17.750 11.094 1.00 47.75 92 LYS A O 1
ATOM 751 N N . THR A 1 93 ? 4.422 15.532 10.818 1.00 50.84 93 THR A N 1
ATOM 752 C CA . THR A 1 93 ? 3.809 15.522 9.497 1.00 50.84 93 THR A CA 1
ATOM 753 C C . THR A 1 93 ? 2.319 15.772 9.625 1.00 50.84 93 THR A C 1
ATOM 755 O O . THR A 1 93 ? 1.659 15.280 10.543 1.00 50.84 93 THR A O 1
ATOM 758 N N . ASN A 1 94 ? 1.771 16.479 8.638 1.00 49.91 94 ASN A N 1
ATOM 759 C CA . ASN A 1 94 ? 0.340 16.721 8.520 1.00 49.91 94 ASN A CA 1
ATOM 760 C C . ASN A 1 94 ? -0.483 15.422 8.584 1.00 49.91 94 ASN A C 1
ATOM 762 O O . ASN A 1 94 ? -1.653 15.503 8.872 1.00 49.91 94 ASN A O 1
ATOM 766 N N . VAL A 1 95 ? 0.090 14.225 8.431 1.00 50.44 95 VAL A N 1
ATOM 767 C CA . VAL A 1 95 ? -0.543 12.910 8.654 1.00 50.44 95 VAL A CA 1
ATOM 768 C C . VAL A 1 95 ? -1.355 12.817 9.954 1.00 50.44 95 VAL A C 1
ATOM 770 O O . VAL A 1 95 ? -2.549 12.528 9.884 1.00 50.44 95 VAL A O 1
ATOM 773 N N . ALA A 1 96 ? -0.778 13.101 11.131 1.00 53.38 96 ALA A N 1
ATOM 774 C CA . ALA A 1 96 ? -1.530 13.046 12.390 1.00 53.38 96 ALA A CA 1
ATOM 775 C C . ALA A 1 96 ? -2.623 14.123 12.423 1.00 53.38 96 ALA A C 1
ATOM 777 O O . ALA A 1 96 ? -3.773 13.822 12.727 1.00 53.38 96 ALA A O 1
ATOM 778 N N . ASN A 1 97 ? -2.297 15.350 12.009 1.00 52.81 97 ASN A N 1
ATOM 779 C CA . ASN A 1 97 ? -3.257 16.449 11.928 1.00 52.81 97 ASN A CA 1
ATOM 780 C C . ASN A 1 97 ? -4.322 16.249 10.850 1.00 52.81 97 ASN A C 1
ATOM 782 O O . ASN A 1 97 ? -5.392 16.794 11.018 1.00 52.81 97 ASN A O 1
ATOM 786 N N . ASN A 1 98 ? -4.093 15.473 9.795 1.00 55.22 98 ASN A N 1
ATOM 787 C CA . ASN A 1 98 ? -5.017 15.199 8.698 1.00 55.22 98 ASN A CA 1
ATOM 788 C C . ASN A 1 98 ? -5.861 13.988 9.004 1.00 55.22 98 ASN A C 1
ATOM 790 O O . ASN A 1 98 ? -7.033 13.993 8.678 1.00 55.22 98 ASN A O 1
ATOM 794 N N . ILE A 1 99 ? -5.321 12.963 9.658 1.00 57.09 99 ILE A N 1
ATOM 795 C CA . ILE A 1 99 ? -6.134 11.885 10.212 1.00 57.09 99 ILE A CA 1
ATOM 796 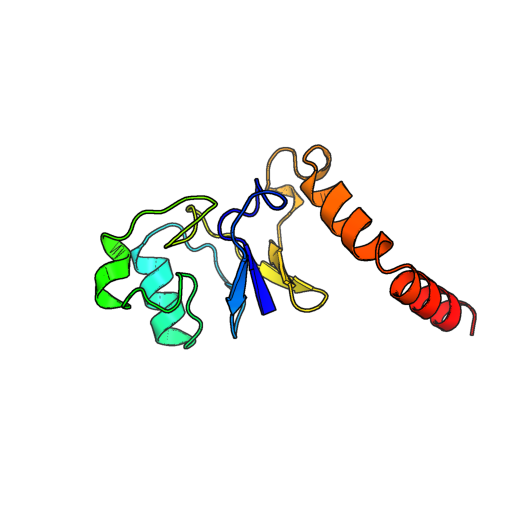C C . ILE A 1 99 ? -7.043 12.487 11.284 1.00 57.09 99 ILE A C 1
ATOM 798 O O . ILE A 1 99 ? -8.257 12.354 11.177 1.00 57.09 99 ILE A O 1
ATOM 802 N N . ILE A 1 100 ? -6.496 13.262 12.225 1.00 55.44 100 ILE A N 1
ATOM 803 C CA . ILE A 1 100 ? -7.270 13.975 13.247 1.00 55.44 100 ILE A CA 1
ATOM 804 C C . ILE A 1 100 ? -8.191 15.031 12.619 1.00 55.44 100 ILE A C 1
ATOM 806 O O . ILE A 1 100 ? -9.339 15.103 13.021 1.00 55.44 100 ILE A O 1
ATOM 810 N N . ALA A 1 101 ? -7.788 15.811 11.612 1.00 54.56 101 ALA A N 1
ATOM 811 C CA . ALA A 1 101 ? -8.649 16.801 10.945 1.00 54.56 101 ALA A CA 1
ATOM 812 C C . ALA A 1 101 ? -9.669 16.164 10.003 1.00 54.56 101 ALA A C 1
ATOM 814 O O . ALA A 1 101 ? -10.709 16.765 9.765 1.00 54.56 101 ALA A O 1
ATOM 815 N N . HIS A 1 102 ? -9.427 14.968 9.469 1.00 52.53 102 HIS A N 1
ATOM 816 C CA . HIS A 1 102 ? -10.403 14.219 8.680 1.00 52.53 102 HIS A CA 1
ATOM 817 C C . HIS A 1 102 ? -11.412 13.519 9.598 1.00 52.53 102 HIS A C 1
ATOM 819 O O . HIS A 1 102 ? -12.605 13.547 9.308 1.00 52.53 102 HIS A O 1
ATOM 825 N N . ILE A 1 103 ? -10.960 13.001 10.747 1.00 55.03 103 ILE A N 1
ATOM 826 C CA . ILE A 1 103 ? -11.812 12.536 11.854 1.00 55.03 103 ILE A CA 1
ATOM 827 C C . ILE A 1 103 ? -12.608 13.715 12.451 1.00 55.03 103 ILE A C 1
ATOM 829 O O . ILE A 1 103 ? -13.810 13.603 12.673 1.00 55.03 103 ILE A O 1
ATOM 833 N N . ASN A 1 104 ? -11.994 14.888 12.624 1.00 50.22 104 ASN A N 1
ATOM 834 C CA . ASN A 1 104 ? -12.646 16.095 13.143 1.00 50.22 104 ASN A CA 1
ATOM 835 C C . ASN A 1 104 ? -13.513 16.805 12.094 1.00 50.22 104 ASN A C 1
ATOM 837 O O . ASN A 1 104 ? -14.488 17.454 12.462 1.00 50.22 104 ASN A O 1
ATOM 841 N N . LYS A 1 105 ? -13.231 16.659 10.789 1.00 54.41 105 LYS A N 1
ATOM 842 C CA . LYS A 1 105 ? -14.136 17.105 9.712 1.00 54.41 105 LYS A CA 1
ATOM 843 C C . LYS A 1 105 ? -15.465 16.370 9.787 1.00 54.41 105 LYS A C 1
ATOM 845 O O . LYS A 1 105 ? -16.499 16.953 9.473 1.00 54.41 105 LYS A O 1
ATOM 850 N N . SER A 1 106 ? -15.468 15.126 10.264 1.00 56.06 106 SER A N 1
ATOM 851 C CA . SER A 1 106 ? -16.689 14.468 10.708 1.00 56.06 106 SER A CA 1
ATOM 852 C C . SER A 1 106 ? -17.049 14.898 12.133 1.00 56.06 106 SER A C 1
ATOM 854 O O . SER A 1 106 ? -17.011 14.099 13.062 1.00 56.06 106 SER A O 1
ATOM 856 N N . ASN A 1 107 ? -17.477 16.154 12.311 1.00 54.75 107 ASN A N 1
ATOM 857 C CA . ASN A 1 107 ? -18.095 16.634 13.562 1.00 54.75 107 ASN A CA 1
ATOM 858 C C . ASN A 1 107 ? -19.196 15.679 14.075 1.00 54.75 107 ASN A C 1
ATOM 860 O O . ASN A 1 107 ? -19.411 15.560 15.277 1.00 54.75 107 ASN A O 1
ATOM 864 N N . ILE A 1 108 ? -19.855 14.958 13.164 1.00 61.06 108 ILE A N 1
ATOM 865 C CA . ILE A 1 108 ? -20.836 13.904 13.450 1.00 61.06 108 ILE A CA 1
ATOM 866 C C . ILE A 1 108 ? -20.222 12.705 14.190 1.00 61.06 108 ILE A C 1
ATOM 868 O O . ILE A 1 108 ? -20.856 12.184 15.098 1.00 61.06 108 ILE A O 1
ATOM 872 N N . PHE A 1 109 ? -19.005 12.277 13.850 1.00 59.78 109 PHE A N 1
ATOM 873 C CA . PHE A 1 109 ? -18.344 11.130 14.489 1.00 59.78 109 PHE A CA 1
ATOM 874 C C . PHE A 1 109 ? -17.935 11.454 15.924 1.00 59.78 109 PHE A C 1
ATOM 876 O O . PHE A 1 109 ? -18.206 10.683 16.838 1.00 59.78 109 PHE A O 1
ATOM 883 N N . ASN A 1 110 ? -17.353 12.637 16.133 1.00 57.66 110 ASN A N 1
ATOM 884 C CA . ASN A 1 110 ? -17.025 13.120 17.473 1.00 57.66 110 ASN A CA 1
ATOM 885 C C . ASN A 1 110 ? -18.281 13.355 18.317 1.00 57.66 110 ASN A C 1
ATOM 887 O O . ASN A 1 110 ? -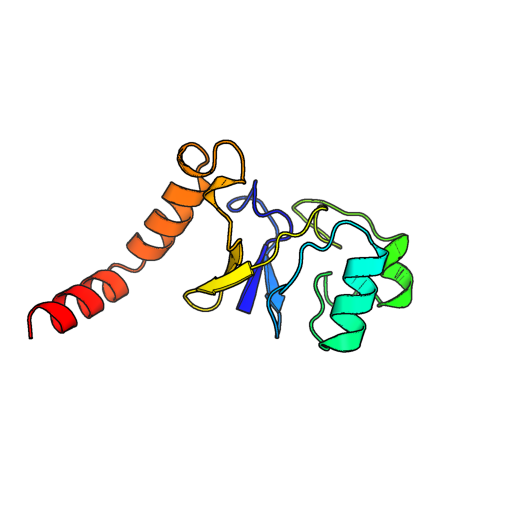18.264 13.091 19.516 1.00 57.66 110 ASN A O 1
ATOM 891 N N . LYS A 1 111 ? -19.374 13.824 17.700 1.00 59.19 111 LYS A N 1
ATOM 892 C CA . LYS A 1 111 ? -20.675 13.945 18.362 1.00 59.19 111 LYS A CA 1
ATOM 893 C C . LYS A 1 111 ? -21.223 12.572 18.765 1.00 59.19 111 LYS A C 1
ATOM 895 O O . LYS A 1 111 ? -21.536 12.388 19.929 1.00 59.19 111 LYS A O 1
ATOM 900 N N . ALA A 1 112 ? -21.225 11.595 17.858 1.00 64.38 112 ALA A N 1
ATOM 901 C CA . ALA A 1 112 ? -21.689 10.235 18.137 1.00 64.38 112 ALA A CA 1
ATOM 902 C C . ALA A 1 112 ? -20.863 9.529 19.227 1.00 64.38 112 ALA A C 1
ATOM 904 O O . ALA A 1 112 ? -21.426 8.866 20.090 1.00 64.38 112 ALA A O 1
ATOM 905 N N . LEU A 1 113 ? -19.537 9.701 19.229 1.00 59.19 113 LEU A N 1
ATOM 906 C CA . LEU A 1 113 ? -18.666 9.182 20.287 1.00 59.19 113 LEU A CA 1
ATOM 907 C C . LEU A 1 113 ? -18.948 9.857 21.633 1.00 59.19 113 LEU A C 1
ATOM 909 O O . LEU A 1 113 ? -19.064 9.172 22.642 1.00 59.19 113 LEU A O 1
ATOM 913 N N . ARG A 1 114 ? -19.096 11.187 21.663 1.00 60.66 114 ARG A N 1
ATOM 914 C CA . ARG A 1 114 ? -19.456 11.915 22.889 1.00 60.66 114 ARG A CA 1
ATOM 915 C C . ARG A 1 114 ? -20.814 11.484 23.436 1.00 60.66 114 ARG A C 1
ATOM 917 O O . ARG A 1 114 ? -20.906 11.259 24.633 1.00 60.66 114 ARG A O 1
ATOM 924 N N . ASP A 1 115 ? -21.817 11.328 22.576 1.00 63.12 115 ASP A N 1
ATOM 925 C CA . ASP A 1 115 ? -23.160 10.890 22.968 1.00 63.12 115 ASP A CA 1
ATOM 926 C C . ASP A 1 115 ? -23.142 9.446 23.520 1.00 63.12 115 ASP A C 1
ATOM 928 O O . ASP A 1 115 ? -23.832 9.147 24.492 1.00 63.12 115 ASP A O 1
ATOM 932 N N . LEU A 1 116 ? -22.296 8.567 22.963 1.00 57.72 116 LEU A N 1
ATOM 933 C CA . LEU A 1 116 ? -22.112 7.189 23.437 1.00 57.72 116 LEU A CA 1
ATOM 934 C C . LEU A 1 116 ? -21.435 7.115 24.817 1.00 57.72 116 LEU A C 1
ATOM 936 O O . LEU A 1 116 ? -21.844 6.314 25.646 1.00 57.72 116 LEU A O 1
ATOM 940 N N . TYR A 1 117 ? -20.402 7.929 25.060 1.00 52.09 117 TYR A N 1
ATOM 941 C CA . TYR A 1 117 ? -19.684 7.966 26.346 1.00 52.09 117 TYR A CA 1
ATOM 942 C C . TYR A 1 117 ? -20.384 8.809 27.423 1.00 52.09 117 TYR A C 1
ATOM 944 O O . TYR A 1 117 ? -20.027 8.715 28.594 1.00 52.09 117 TYR A O 1
ATOM 952 N N . ALA A 1 118 ? -21.342 9.654 27.037 1.00 60.69 118 ALA A N 1
ATOM 953 C CA . ALA A 1 118 ? -22.186 10.423 27.949 1.00 60.69 118 ALA A CA 1
ATOM 954 C C . ALA A 1 118 ? -23.472 9.678 28.363 1.00 60.69 118 ALA A C 1
ATOM 956 O O . ALA A 1 118 ? -24.306 10.274 29.047 1.00 60.69 118 ALA A O 1
ATOM 957 N N . SER A 1 119 ? -23.633 8.418 27.938 1.00 46.97 119 SER A N 1
ATOM 958 C CA . SER A 1 119 ? -24.752 7.530 28.289 1.00 46.97 119 SER A CA 1
ATOM 959 C C . SER A 1 119 ? -24.364 6.507 29.352 1.00 46.97 119 SER A C 1
ATOM 961 O O . SER A 1 119 ? -23.210 6.022 29.310 1.00 46.97 119 SER A O 1
#

Foldseek 3Di:
DKEFLELLPRPQADIDAWPDAAQAWAAALVSQLVCCVVPVTHQAAPPDDSVCSRVFDRDSHGSHGDPGRARFDQDPNYTDHPPCVPVVCSVVRCSVVCVVVVCVVPVVNVVVVCVVVVD

Sequence (119 aa):
YLFYMNIEEMDTSMRICVNKCPENDLVTPRALFDFSQQTGSLLCRYDVNLGDYDYTNRSSLGPCPVLPVYKSESLLNRCIPRDLIQIKDWLKTNVANNIIAHINKSNIFNKALRDLYAS

Secondary structure (DSSP, 8-state):
-EEES-STTTTTS-EEE-SS--SS-B-SHHHHHHHHHHH----S-TTS-GGGTTTS-BSTT-SBPPSPB--EEEETTEEEETTGGGSTTTTTSHHHHHHHHHHHH-HHHHHHHHHHHT-

Organism: NCBI:txid1028688

pLDDT: mean 81.65, std 18.45, range [46.44, 97.94]

Radius of gyration: 15.56 Å; chains: 1; bounding box: 35×31×43 Å